Protein AF-A0A496P8C3-F1 (afdb_monomer_lite)

Foldseek 3Di:
DDDDDDDDPDDPPDDDPPDDDDPVVVVVVVVVVLLVDDLVVCCVVVVHDPVCSVVVSVVD

Secondary structure (DSSP, 8-state):
-----PPPS-----S---S--SSHHHHHHHHHHHHHS-HHHHHHHHT--HHHHHHHHHH-

Radius of gyration: 14.0 Å; chains: 1; bounding box: 40×24×27 Å

Sequence (60 aa):
MKLIISPSKTKDIKGTPSAPKFAPHMTEQIIQHMQSLPKETIGKALKIKDTVLDEVYAFY

pLDDT: mean 79.8, std 14.0, range [45.44, 95.31]

Structure (mmCIF, N/CA/C/O backbone):
data_AF-A0A496P8C3-F1
#
_entry.id 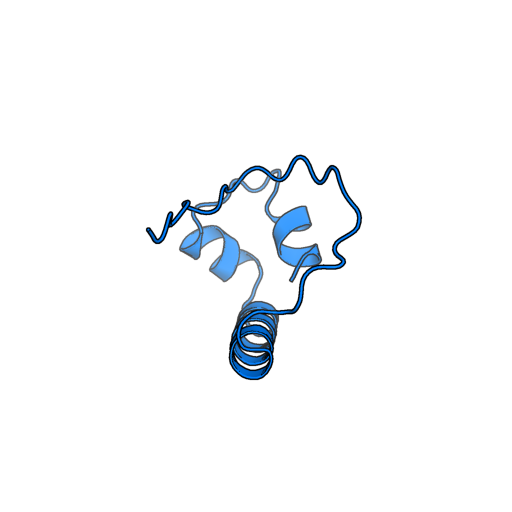  AF-A0A496P8C3-F1
#
loop_
_atom_site.group_PDB
_atom_site.id
_atom_site.type_symbol
_atom_site.label_atom_id
_atom_site.label_alt_id
_atom_site.label_comp_id
_atom_site.label_asym_id
_atom_site.label_entity_id
_atom_site.label_seq_id
_atom_site.pdbx_PDB_ins_code
_atom_site.Cartn_x
_atom_site.Cartn_y
_atom_site.Cartn_z
_atom_site.occupancy
_atom_site.B_iso_or_equiv
_atom_site.auth_seq_id
_atom_site.auth_comp_id
_atom_site.auth_asym_id
_atom_site.auth_atom_id
_atom_site.pdbx_PDB_model_num
ATOM 1 N N . MET A 1 1 ? 28.668 -16.510 -4.354 1.00 61.56 1 MET A N 1
ATOM 2 C CA . MET A 1 1 ? 27.797 -16.558 -3.153 1.00 61.56 1 MET A CA 1
ATOM 3 C C . MET A 1 1 ? 26.551 -15.728 -3.418 1.00 61.56 1 MET A C 1
ATOM 5 O O . MET A 1 1 ? 26.681 -14.676 -4.031 1.00 61.56 1 MET A O 1
ATOM 9 N N . LYS A 1 2 ? 25.366 -16.188 -2.996 1.00 77.19 2 LYS A N 1
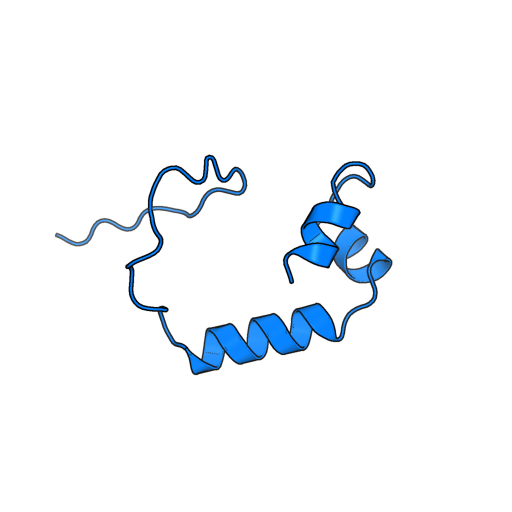ATOM 10 C CA . LYS A 1 2 ? 24.107 -15.433 -3.107 1.00 77.19 2 LYS A CA 1
ATOM 11 C C . LYS A 1 2 ? 23.682 -14.998 -1.707 1.00 77.19 2 LYS A C 1
ATOM 13 O O . LYS A 1 2 ? 23.434 -15.852 -0.863 1.00 77.19 2 LYS A O 1
ATOM 18 N N . LEU A 1 3 ? 23.628 -13.691 -1.468 1.00 72.50 3 LEU A N 1
ATOM 19 C CA . LEU A 1 3 ? 23.102 -13.118 -0.231 1.00 72.50 3 LEU A CA 1
ATOM 20 C C . LEU A 1 3 ? 21.633 -12.761 -0.457 1.00 72.50 3 LEU A C 1
ATOM 22 O O . LEU A 1 3 ? 21.311 -12.040 -1.399 1.00 72.50 3 LEU A O 1
ATOM 26 N N . ILE A 1 4 ? 20.748 -13.307 0.374 1.00 80.62 4 ILE A N 1
ATOM 27 C CA . ILE A 1 4 ? 19.312 -13.022 0.346 1.00 80.62 4 ILE A CA 1
ATOM 28 C C . ILE A 1 4 ? 19.001 -12.222 1.604 1.00 80.62 4 ILE A C 1
ATOM 30 O O . ILE A 1 4 ? 19.292 -12.675 2.708 1.00 80.62 4 ILE A O 1
ATOM 34 N N . ILE A 1 5 ? 18.440 -11.029 1.427 1.00 78.69 5 ILE A N 1
ATOM 35 C CA . ILE A 1 5 ? 18.110 -10.114 2.520 1.00 78.69 5 ILE A CA 1
ATOM 36 C C . ILE A 1 5 ? 16.592 -9.981 2.585 1.00 78.69 5 ILE A C 1
ATOM 38 O O . ILE A 1 5 ? 15.935 -9.800 1.559 1.00 78.69 5 ILE A O 1
ATOM 42 N N . SER A 1 6 ? 16.037 -10.076 3.791 1.00 80.38 6 SER A N 1
ATOM 43 C CA . SER A 1 6 ? 14.605 -9.896 4.017 1.00 80.38 6 SER A CA 1
ATOM 44 C C . SER A 1 6 ? 14.197 -8.431 3.820 1.00 80.38 6 SER A C 1
ATOM 46 O O . SER A 1 6 ? 14.905 -7.537 4.289 1.00 80.38 6 SER A O 1
ATOM 48 N N . PRO A 1 7 ? 13.050 -8.155 3.177 1.00 80.00 7 PRO A N 1
ATOM 49 C CA . PRO A 1 7 ? 12.510 -6.803 3.120 1.00 80.00 7 PRO A CA 1
ATOM 50 C C . PRO A 1 7 ? 12.065 -6.323 4.511 1.00 80.00 7 PRO A C 1
ATOM 52 O O . PRO A 1 7 ? 11.691 -7.118 5.375 1.00 80.00 7 PRO A O 1
ATOM 55 N N . SER A 1 8 ? 12.079 -5.003 4.711 1.00 76.75 8 SER A N 1
ATOM 56 C CA . SER A 1 8 ? 11.604 -4.340 5.932 1.00 76.75 8 SER A CA 1
ATOM 57 C C . SER A 1 8 ? 10.224 -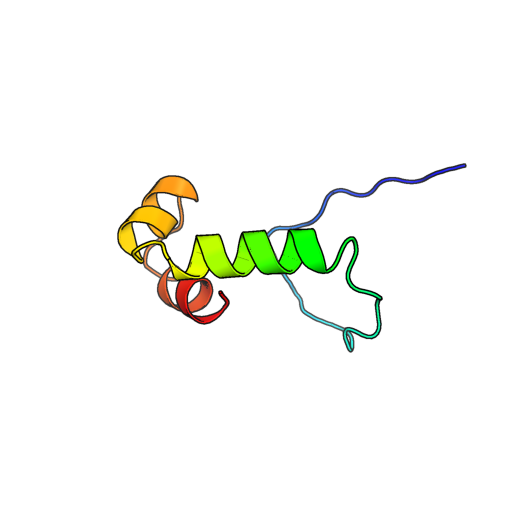3.714 5.726 1.00 76.75 8 SER A C 1
ATOM 59 O O . SER A 1 8 ? 9.887 -3.277 4.626 1.00 76.75 8 SER A O 1
ATOM 61 N N . LYS A 1 9 ? 9.441 -3.637 6.809 1.00 71.50 9 LYS A N 1
ATOM 62 C CA . LYS A 1 9 ? 8.174 -2.887 6.850 1.00 71.50 9 LYS A CA 1
ATOM 63 C C . LYS A 1 9 ? 8.413 -1.375 6.869 1.00 71.50 9 LYS A C 1
ATOM 65 O O . LYS A 1 9 ? 7.638 -0.625 6.291 1.00 71.50 9 LYS A O 1
ATOM 70 N N . THR A 1 10 ? 9.479 -0.938 7.537 1.00 66.75 10 THR A N 1
ATOM 71 C CA . THR A 1 10 ? 9.843 0.475 7.647 1.00 66.75 10 THR A CA 1
ATOM 72 C C . THR A 1 10 ? 10.609 0.877 6.400 1.00 66.75 10 THR A C 1
ATOM 74 O O . THR A 1 10 ? 11.699 0.356 6.147 1.00 66.75 10 THR A O 1
ATOM 77 N N . LYS A 1 11 ? 10.049 1.804 5.626 1.00 61.50 11 LYS A N 1
ATOM 78 C CA . LYS A 1 11 ? 10.771 2.455 4.542 1.00 61.50 11 LYS A CA 1
ATOM 79 C C . LYS A 1 11 ? 11.240 3.833 5.004 1.00 61.50 11 LYS A C 1
ATOM 81 O O . LYS A 1 11 ? 10.523 4.809 4.833 1.00 61.50 11 LYS A O 1
ATOM 86 N N . ASP A 1 12 ? 12.470 3.935 5.496 1.00 55.16 12 ASP A N 1
ATOM 87 C CA . ASP A 1 12 ? 13.222 5.168 5.258 1.00 55.16 12 ASP A CA 1
ATOM 88 C C . ASP A 1 12 ? 13.566 5.156 3.765 1.00 55.16 12 ASP A C 1
ATOM 90 O O . ASP A 1 12 ? 14.563 4.558 3.354 1.00 55.16 12 ASP A O 1
ATOM 94 N N . ILE A 1 13 ? 12.683 5.705 2.922 1.00 51.84 13 ILE A N 1
ATOM 95 C CA . ILE A 1 13 ? 12.921 5.799 1.474 1.00 51.84 13 ILE A CA 1
ATOM 96 C C . ILE A 1 13 ? 14.042 6.821 1.263 1.00 51.84 13 ILE A C 1
ATOM 98 O O . ILE A 1 13 ? 13.801 7.993 0.988 1.00 51.84 13 ILE A O 1
ATOM 102 N N . LYS A 1 14 ? 15.291 6.389 1.425 1.00 45.44 14 LYS A N 1
ATOM 103 C CA . LYS A 1 14 ? 16.474 7.143 1.017 1.00 45.44 14 LYS A CA 1
ATOM 104 C C . LYS A 1 14 ? 17.015 6.507 -0.256 1.00 45.44 14 LYS A C 1
ATOM 106 O O . LYS A 1 14 ? 17.615 5.438 -0.216 1.00 45.44 14 LYS A O 1
ATOM 111 N N . GLY A 1 15 ? 16.769 7.172 -1.381 1.00 48.22 15 GLY A N 1
ATOM 112 C CA . GLY A 1 15 ? 17.249 6.768 -2.701 1.00 48.22 15 GLY A CA 1
ATOM 113 C C . GLY A 1 15 ? 16.165 6.849 -3.772 1.00 48.22 15 GLY A C 1
ATOM 114 O O . GLY A 1 15 ? 14.987 6.611 -3.514 1.00 48.22 15 GLY A O 1
ATOM 115 N N . THR A 1 16 ? 16.568 7.193 -4.990 1.00 50.50 16 THR A N 1
ATOM 116 C CA . THR A 1 16 ? 15.721 7.115 -6.182 1.00 50.50 16 THR A CA 1
ATOM 117 C C . THR A 1 16 ? 15.515 5.643 -6.559 1.00 50.50 1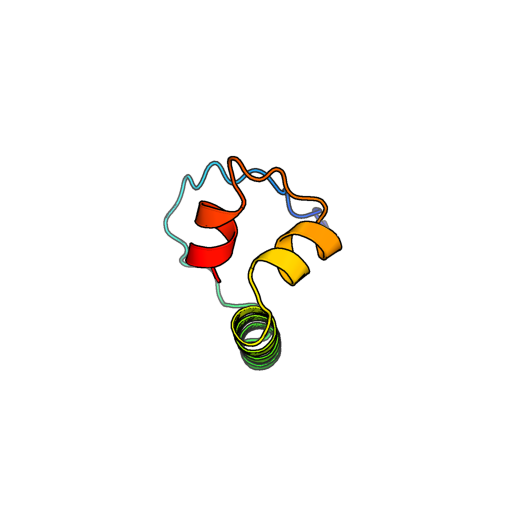6 THR A C 1
ATOM 119 O O . THR A 1 16 ? 16.499 4.914 -6.697 1.00 50.50 16 THR A O 1
ATOM 122 N N . PRO A 1 17 ? 14.269 5.163 -6.733 1.00 53.50 17 PRO A N 1
ATOM 123 C CA . PRO A 1 17 ? 13.997 3.782 -7.114 1.00 53.50 17 PRO A CA 1
ATOM 124 C C . PRO A 1 17 ? 14.324 3.581 -8.601 1.00 53.50 17 PRO A C 1
ATOM 126 O O . PRO A 1 17 ? 13.445 3.598 -9.454 1.00 53.50 17 PRO A O 1
ATOM 129 N N . SER A 1 18 ? 15.608 3.414 -8.919 1.00 57.09 18 SER A N 1
ATOM 130 C CA . SER A 1 18 ? 16.100 3.056 -10.259 1.00 57.09 18 SER A CA 1
ATOM 131 C C . SER A 1 18 ? 16.194 1.541 -10.477 1.00 57.09 18 SER A C 1
ATOM 133 O O . SER A 1 18 ? 16.603 1.089 -11.545 1.00 57.09 18 SER A O 1
ATOM 135 N N . ALA A 1 19 ? 15.832 0.741 -9.468 1.00 59.31 19 ALA A N 1
ATOM 136 C CA . ALA A 1 19 ? 15.925 -0.709 -9.536 1.00 59.31 19 ALA A CA 1
ATOM 137 C C . ALA A 1 19 ? 14.812 -1.312 -10.421 1.00 59.31 19 ALA A C 1
ATOM 139 O O . ALA A 1 19 ? 13.660 -0.875 -10.346 1.00 59.31 19 ALA A O 1
ATOM 140 N N . PRO A 1 20 ? 15.121 -2.343 -11.231 1.00 57.28 20 PRO A N 1
ATOM 141 C CA . PRO A 1 20 ? 14.127 -3.035 -12.042 1.00 57.28 20 PRO A CA 1
ATOM 142 C C . PRO A 1 20 ? 13.054 -3.685 -11.160 1.00 57.28 20 PRO A C 1
ATOM 144 O O . PRO A 1 20 ? 13.359 -4.294 -10.131 1.00 57.28 20 PRO A O 1
ATOM 147 N N . LYS A 1 21 ? 11.785 -3.587 -11.579 1.00 61.44 21 LYS A N 1
ATOM 148 C CA . LYS A 1 21 ? 10.682 -4.323 -10.949 1.00 61.44 21 LYS A CA 1
ATOM 149 C C . LYS A 1 21 ? 10.954 -5.819 -11.098 1.00 61.44 21 LYS A C 1
ATOM 151 O O . LYS A 1 21 ? 10.993 -6.339 -12.213 1.00 61.44 21 LYS A O 1
ATOM 156 N N . PHE A 1 22 ? 11.148 -6.514 -9.982 1.00 67.19 22 PHE A N 1
ATOM 157 C CA . PHE A 1 22 ? 11.250 -7.968 -9.993 1.00 67.19 22 PHE A CA 1
ATOM 158 C C . PHE A 1 22 ? 9.877 -8.542 -10.369 1.00 67.19 22 PHE A C 1
ATOM 160 O O . PHE A 1 22 ? 8.901 -8.275 -9.677 1.00 67.19 22 PHE A O 1
ATOM 167 N N . ALA A 1 23 ? 9.793 -9.284 -11.478 1.00 74.06 23 ALA A N 1
ATOM 168 C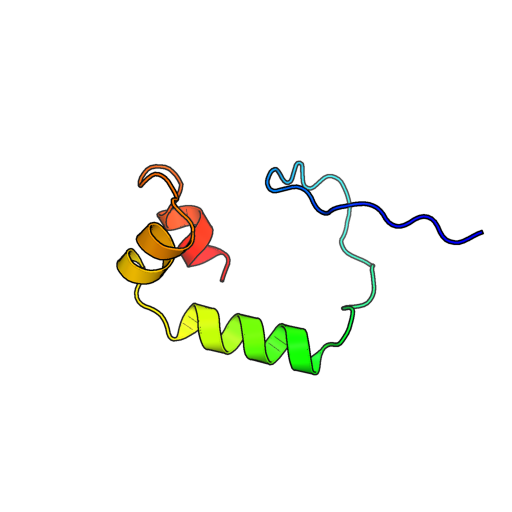 CA . ALA A 1 23 ? 8.550 -9.872 -11.996 1.00 74.06 23 ALA A CA 1
ATOM 169 C C . ALA A 1 23 ? 7.387 -8.849 -12.142 1.00 74.06 23 ALA A C 1
ATOM 171 O O . ALA A 1 23 ? 6.462 -8.835 -11.323 1.00 74.06 23 ALA A O 1
ATOM 172 N N . PRO A 1 24 ? 7.399 -7.997 -13.189 1.00 80.56 24 PRO A N 1
ATOM 173 C CA . PRO A 1 24 ? 6.435 -6.903 -13.355 1.00 80.56 24 PRO A CA 1
ATOM 174 C C . PRO A 1 24 ? 4.975 -7.374 -13.366 1.00 80.56 24 PRO A C 1
ATOM 176 O O . PRO A 1 24 ? 4.165 -6.820 -12.632 1.00 80.56 24 PRO A O 1
ATOM 179 N N . HIS A 1 25 ? 4.661 -8.456 -14.085 1.00 84.44 25 HIS A N 1
ATOM 180 C CA . HIS A 1 25 ? 3.305 -9.016 -14.129 1.00 84.44 25 HIS A CA 1
ATOM 181 C C . HIS A 1 25 ? 2.798 -9.485 -12.761 1.00 84.44 25 HIS A C 1
ATOM 183 O O . HIS A 1 25 ? 1.639 -9.276 -12.420 1.00 84.44 25 HIS A O 1
ATOM 189 N N . MET A 1 26 ? 3.667 -10.102 -11.955 1.00 83.00 26 MET A N 1
ATOM 190 C CA . MET A 1 26 ? 3.301 -10.538 -10.607 1.00 83.00 26 MET A CA 1
ATOM 191 C C . MET A 1 26 ? 3.078 -9.328 -9.695 1.00 83.00 26 MET A C 1
ATOM 193 O O . MET A 1 26 ? 2.115 -9.295 -8.936 1.00 83.00 26 MET A O 1
ATOM 197 N N . THR A 1 27 ? 3.934 -8.309 -9.814 1.00 85.12 27 THR A N 1
ATOM 198 C CA . THR A 1 27 ? 3.780 -7.044 -9.082 1.00 85.12 27 THR A CA 1
ATOM 199 C C . THR A 1 27 ? 2.456 -6.357 -9.433 1.00 85.12 27 THR A C 1
ATOM 201 O O . THR A 1 27 ? 1.746 -5.914 -8.536 1.00 85.12 27 THR A O 1
ATOM 204 N N . GLU A 1 28 ? 2.089 -6.302 -10.714 1.00 87.44 28 GLU A N 1
ATOM 205 C CA . GLU A 1 28 ? 0.822 -5.721 -11.179 1.00 87.44 28 GLU A CA 1
ATOM 206 C C . GLU A 1 28 ? -0.398 -6.478 -10.651 1.00 87.44 28 GLU A C 1
ATOM 208 O O . GLU A 1 28 ? -1.324 -5.845 -10.152 1.00 87.44 28 GLU A O 1
ATOM 213 N N . GLN A 1 29 ? -0.382 -7.815 -10.679 1.00 90.69 29 GLN A N 1
ATOM 214 C CA . GLN A 1 29 ? -1.470 -8.626 -10.119 1.00 90.69 29 GLN A CA 1
ATOM 215 C C . GLN A 1 29 ? -1.650 -8.392 -8.615 1.00 90.69 29 GLN A C 1
ATOM 217 O O . GLN A 1 29 ? -2.779 -8.296 -8.138 1.00 90.69 29 GLN A O 1
ATOM 222 N N . ILE A 1 30 ? -0.547 -8.263 -7.867 1.00 88.50 30 ILE A N 1
ATOM 22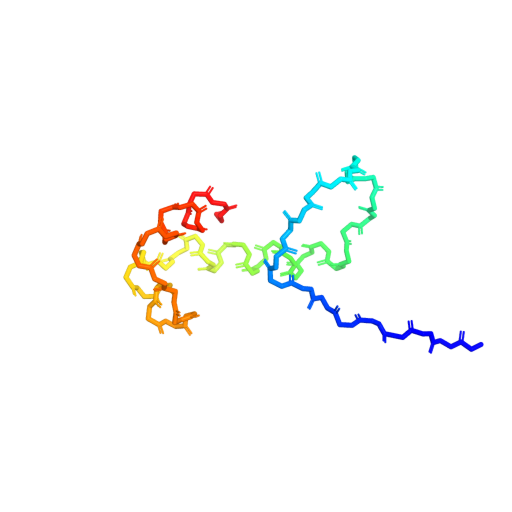3 C CA . ILE A 1 30 ? -0.596 -7.954 -6.432 1.00 88.50 30 ILE A CA 1
ATOM 224 C C . ILE A 1 30 ? -1.211 -6.569 -6.210 1.00 88.50 30 ILE A C 1
ATOM 226 O O . ILE A 1 30 ? -2.094 -6.437 -5.367 1.00 88.50 30 ILE A O 1
ATOM 230 N N . ILE A 1 31 ? -0.785 -5.555 -6.970 1.00 88.56 31 ILE A N 1
ATOM 231 C CA . ILE A 1 31 ? -1.329 -4.192 -6.857 1.00 88.56 31 ILE A CA 1
ATOM 232 C C . ILE A 1 31 ? -2.829 -4.186 -7.172 1.00 88.56 31 ILE A C 1
ATOM 234 O O . ILE A 1 31 ? -3.612 -3.692 -6.368 1.00 88.56 31 ILE A O 1
ATOM 238 N N . GLN A 1 32 ? -3.246 -4.799 -8.282 1.00 92.19 32 GLN A N 1
ATOM 239 C CA . GLN A 1 32 ? -4.661 -4.888 -8.663 1.00 92.19 32 GLN A CA 1
ATOM 240 C C . GLN A 1 32 ? -5.500 -5.593 -7.598 1.00 92.19 32 GLN A C 1
ATOM 242 O O . GLN A 1 32 ? -6.600 -5.148 -7.272 1.00 92.19 32 GLN A O 1
ATOM 247 N N . HIS A 1 33 ? -4.978 -6.680 -7.026 1.00 93.12 33 HIS A N 1
ATOM 248 C CA . HIS A 1 33 ? -5.661 -7.369 -5.944 1.00 93.12 33 HIS A CA 1
ATOM 249 C C . HIS A 1 33 ? -5.802 -6.467 -4.715 1.00 93.12 33 HIS A C 1
ATOM 251 O O . HIS A 1 33 ? -6.906 -6.339 -4.193 1.00 93.12 33 HIS A O 1
ATOM 257 N N . MET A 1 34 ? -4.730 -5.792 -4.295 1.00 91.44 34 MET A N 1
ATOM 258 C CA . MET A 1 34 ? -4.769 -4.871 -3.155 1.00 91.44 34 MET A CA 1
ATOM 259 C C . MET A 1 34 ? -5.778 -3.735 -3.370 1.00 91.44 34 MET A C 1
ATOM 261 O O . MET A 1 34 ? -6.578 -3.476 -2.478 1.00 91.44 34 MET A O 1
ATOM 265 N N . GLN A 1 35 ? -5.820 -3.138 -4.564 1.00 90.38 35 GLN A N 1
ATOM 266 C CA . GLN A 1 35 ? -6.778 -2.083 -4.926 1.00 90.38 35 GLN A CA 1
ATOM 267 C C . GLN A 1 35 ? -8.238 -2.562 -4.977 1.00 90.38 35 GLN A C 1
ATOM 269 O O . GLN A 1 35 ? -9.158 -1.760 -4.836 1.00 90.38 35 GLN A O 1
ATOM 274 N N . SER A 1 36 ? -8.472 -3.863 -5.177 1.00 95.31 36 SER A N 1
ATOM 275 C CA . SER A 1 36 ? -9.823 -4.444 -5.161 1.00 95.31 36 SER A CA 1
ATOM 276 C C . SER A 1 36 ? -10.382 -4.665 -3.750 1.00 95.31 36 SER A C 1
ATOM 278 O O . SER A 1 36 ? -11.580 -4.911 -3.594 1.00 95.31 36 SER A O 1
ATOM 280 N N . LEU A 1 37 ? -9.533 -4.609 -2.718 1.00 94.12 37 LEU A N 1
ATOM 281 C CA . LEU A 1 37 ? -9.924 -4.887 -1.339 1.00 94.12 37 LEU A CA 1
ATOM 282 C C . LEU A 1 37 ? -10.374 -3.610 -0.617 1.00 94.12 37 LEU A C 1
ATOM 284 O O . LEU A 1 37 ? -9.731 -2.568 -0.736 1.00 94.12 37 LEU A O 1
ATOM 288 N N . PRO A 1 38 ? -11.424 -3.676 0.220 1.00 94.06 38 PRO A N 1
ATOM 289 C CA . PRO A 1 38 ? -11.804 -2.540 1.042 1.00 94.06 38 PRO A CA 1
ATOM 290 C C . PRO A 1 38 ? -10.768 -2.296 2.147 1.00 94.06 38 PRO A C 1
ATOM 292 O O . PRO A 1 38 ? -10.179 -3.235 2.695 1.00 94.06 38 PRO A O 1
ATOM 295 N N . LYS A 1 39 ? -10.601 -1.025 2.531 1.00 91.69 39 LYS A N 1
ATOM 296 C CA . LYS A 1 39 ? -9.643 -0.560 3.551 1.00 91.69 39 LYS A CA 1
ATOM 297 C C . LYS A 1 39 ? -9.673 -1.396 4.838 1.00 91.69 39 LYS A C 1
ATOM 299 O O . LYS A 1 39 ? -8.627 -1.795 5.344 1.00 91.69 39 LYS A O 1
ATOM 304 N N . GLU A 1 40 ? -10.863 -1.721 5.339 1.00 92.75 40 GLU A N 1
ATOM 305 C CA . GLU A 1 40 ? -11.038 -2.532 6.553 1.00 92.75 40 GLU A CA 1
ATOM 306 C C . GLU A 1 40 ? -10.481 -3.957 6.406 1.00 92.75 40 GLU A C 1
ATOM 308 O O . GLU A 1 40 ? -9.885 -4.504 7.337 1.00 92.75 40 GLU A O 1
ATOM 313 N N . THR A 1 41 ? -10.623 -4.553 5.217 1.00 93.94 41 THR A N 1
ATOM 314 C CA . THR A 1 41 ? -10.082 -5.888 4.926 1.00 93.94 41 THR A CA 1
ATOM 315 C C . THR A 1 41 ? -8.560 -5.859 4.908 1.00 93.94 41 THR A C 1
ATOM 317 O O . THR A 1 41 ? -7.931 -6.740 5.496 1.00 93.94 41 THR A O 1
ATOM 320 N N . ILE A 1 42 ? -7.965 -4.818 4.322 1.00 91.69 42 ILE A N 1
ATOM 321 C CA . ILE A 1 42 ? -6.510 -4.615 4.335 1.00 91.69 42 ILE A CA 1
ATOM 322 C C . ILE A 1 42 ? -6.009 -4.435 5.773 1.00 91.69 42 ILE A C 1
ATOM 324 O O . ILE A 1 42 ? -5.064 -5.113 6.183 1.00 91.69 42 ILE A O 1
ATOM 328 N N . GLY A 1 43 ? -6.670 -3.590 6.569 1.00 91.19 43 GLY A N 1
ATOM 329 C CA . GLY A 1 43 ? -6.298 -3.344 7.965 1.00 91.19 43 GLY A CA 1
ATOM 330 C C . GLY A 1 43 ? -6.320 -4.614 8.812 1.00 91.19 43 GLY A C 1
ATOM 331 O O . GLY A 1 43 ? -5.351 -4.914 9.517 1.00 91.19 43 GLY A O 1
ATOM 332 N N . LYS A 1 44 ? -7.377 -5.422 8.670 1.00 93.31 44 LYS A N 1
ATOM 333 C CA . LYS A 1 44 ? -7.516 -6.700 9.378 1.00 93.31 44 LYS A CA 1
ATOM 334 C C . LYS A 1 44 ? -6.492 -7.738 8.917 1.00 93.31 44 LYS A C 1
ATOM 336 O O . LYS A 1 44 ? -5.878 -8.393 9.760 1.00 93.31 44 LYS A O 1
ATOM 341 N N . ALA A 1 45 ? -6.292 -7.886 7.606 1.00 91.50 45 ALA A N 1
ATOM 342 C CA . ALA A 1 45 ? -5.374 -8.874 7.040 1.00 91.50 45 ALA A CA 1
ATOM 343 C C . ALA A 1 45 ? -3.913 -8.577 7.404 1.00 91.50 45 ALA A C 1
ATOM 345 O O . ALA A 1 45 ? -3.164 -9.482 7.777 1.00 91.50 45 ALA A O 1
ATOM 346 N N . LEU A 1 46 ? -3.520 -7.302 7.349 1.00 89.44 46 LEU A N 1
ATOM 347 C CA . LEU A 1 46 ? -2.151 -6.867 7.621 1.00 89.44 46 LEU A CA 1
ATOM 348 C C . LEU A 1 46 ? -1.899 -6.524 9.098 1.00 89.44 46 LEU A C 1
ATOM 350 O O . LEU A 1 46 ? -0.757 -6.244 9.469 1.00 89.44 46 LEU A O 1
ATOM 354 N N . LYS A 1 47 ? -2.937 -6.576 9.948 1.00 91.75 47 LYS A N 1
ATOM 355 C CA . LYS A 1 47 ? -2.897 -6.190 11.371 1.00 91.75 47 LYS A CA 1
ATOM 356 C C . LYS A 1 47 ? -2.305 -4.788 11.563 1.00 91.75 47 LYS A C 1
ATOM 358 O O . LYS A 1 47 ? -1.417 -4.577 12.393 1.00 91.75 47 LYS A O 1
ATOM 363 N N . ILE A 1 48 ? -2.772 -3.850 10.745 1.00 87.62 48 ILE A N 1
ATOM 364 C CA . ILE A 1 48 ? -2.299 -2.465 10.720 1.00 87.62 48 ILE A CA 1
ATOM 365 C C . ILE A 1 48 ? -3.136 -1.620 11.677 1.00 87.62 48 ILE A C 1
ATOM 367 O O . ILE A 1 48 ? -4.343 -1.805 11.787 1.00 87.62 48 ILE A O 1
ATOM 371 N N . LYS A 1 49 ? -2.478 -0.699 12.386 1.00 88.81 49 LYS A N 1
ATOM 372 C CA . LYS A 1 49 ? -3.156 0.281 13.239 1.00 88.81 49 LYS A CA 1
ATOM 373 C C . LYS A 1 49 ? -3.882 1.306 12.375 1.00 88.81 49 LYS A C 1
ATOM 375 O O . LYS A 1 49 ? -3.312 1.768 11.389 1.00 88.81 49 LYS A O 1
ATOM 380 N N . ASP A 1 50 ? -5.052 1.753 12.815 1.00 87.94 50 ASP A N 1
ATOM 381 C CA . ASP A 1 50 ? -5.848 2.750 12.086 1.00 87.94 50 ASP A CA 1
ATOM 382 C C . ASP A 1 50 ? -5.064 4.032 11.776 1.00 87.94 50 ASP A C 1
ATOM 384 O O . ASP A 1 50 ? -5.214 4.598 10.700 1.00 87.94 50 ASP A O 1
ATOM 388 N N . THR A 1 51 ? -4.134 4.420 12.658 1.00 88.50 51 THR A N 1
ATOM 389 C CA . THR A 1 51 ? -3.278 5.608 12.503 1.00 88.50 51 THR A CA 1
ATOM 390 C C . THR A 1 51 ? -2.419 5.618 11.239 1.00 88.50 51 THR A C 1
ATOM 392 O O . THR A 1 51 ? -2.006 6.688 10.820 1.00 88.50 51 THR A O 1
ATOM 395 N N . VAL A 1 52 ? -2.101 4.451 10.666 1.00 87.69 52 VAL A N 1
ATOM 396 C CA . VAL A 1 52 ? -1.298 4.335 9.429 1.00 87.69 52 VAL A CA 1
ATOM 397 C C . VAL A 1 52 ? -2.040 3.577 8.323 1.00 87.69 52 VAL A C 1
ATOM 399 O O . VAL A 1 52 ? -1.487 3.327 7.255 1.00 87.69 52 VAL A O 1
ATOM 402 N N . LEU A 1 53 ? -3.296 3.187 8.564 1.00 87.75 53 LEU A N 1
ATOM 403 C CA . LEU A 1 53 ? -4.087 2.428 7.600 1.00 87.75 53 LEU A CA 1
ATOM 404 C C . LEU A 1 53 ? -4.441 3.273 6.373 1.00 87.75 53 LEU A C 1
ATOM 406 O O . LEU A 1 53 ? -4.450 2.748 5.264 1.00 87.75 53 LEU A O 1
ATOM 410 N N . ASP A 1 54 ? -4.696 4.569 6.561 1.00 88.19 54 ASP A N 1
ATOM 411 C CA . ASP A 1 54 ? -4.932 5.511 5.461 1.00 88.19 54 ASP A CA 1
ATOM 412 C C . ASP A 1 54 ? -3.723 5.643 4.536 1.00 88.19 54 ASP A C 1
ATOM 414 O O . ASP A 1 54 ? -3.867 5.551 3.321 1.00 88.19 54 ASP A O 1
ATOM 418 N N . GLU A 1 55 ? -2.522 5.782 5.098 1.00 86.56 55 GLU A N 1
ATOM 419 C CA . GLU A 1 55 ? -1.285 5.883 4.317 1.00 86.56 55 GLU A CA 1
ATOM 420 C C . GLU A 1 55 ? -1.016 4.606 3.517 1.00 86.56 55 GLU A C 1
ATOM 422 O O . GLU A 1 55 ? -0.604 4.658 2.360 1.00 86.56 55 GLU A O 1
ATOM 427 N N . VAL A 1 56 ? -1.286 3.445 4.120 1.00 85.81 56 VAL A N 1
ATOM 428 C CA . VAL A 1 56 ? -1.109 2.145 3.463 1.00 85.81 56 VAL A CA 1
ATOM 429 C C . VAL A 1 56 ? -2.154 1.934 2.374 1.00 85.81 56 VAL A C 1
ATOM 431 O O . VAL A 1 56 ? -1.812 1.420 1.315 1.00 85.81 56 VAL A O 1
ATOM 434 N N . TYR A 1 57 ? -3.401 2.343 2.606 1.00 88.12 57 TYR A N 1
ATOM 435 C CA . TYR A 1 57 ? -4.450 2.269 1.594 1.00 88.12 57 TYR A CA 1
ATOM 436 C C . TYR A 1 57 ? -4.177 3.216 0.422 1.00 88.12 57 TYR A C 1
ATOM 438 O O . TYR A 1 57 ? -4.384 2.827 -0.713 1.00 88.12 57 TYR A O 1
ATOM 446 N N . ALA A 1 58 ? -3.659 4.421 0.677 1.00 87.56 58 ALA A N 1
ATOM 447 C CA . ALA A 1 58 ? -3.277 5.369 -0.372 1.00 87.56 58 ALA A CA 1
ATOM 448 C C . ALA A 1 58 ? -2.009 4.956 -1.145 1.00 87.56 58 ALA A C 1
ATOM 450 O O . ALA A 1 58 ? -1.782 5.434 -2.256 1.00 87.56 58 ALA A O 1
ATOM 451 N N . PHE A 1 59 ? -1.155 4.117 -0.551 1.00 85.00 59 PHE A N 1
ATOM 452 C CA . PHE A 1 59 ? 0.053 3.607 -1.200 1.00 85.00 59 PHE A CA 1
ATOM 453 C C . PHE A 1 59 ? -0.246 2.566 -2.288 1.00 85.00 59 PHE A C 1
ATOM 455 O O . PHE A 1 59 ? 0.507 2.490 -3.263 1.00 85.00 59 PHE A O 1
ATOM 462 N N . TYR A 1 60 ? -1.283 1.746 -2.091 1.00 83.88 60 TYR A N 1
ATOM 463 C CA . TYR A 1 60 ? -1.693 0.699 -3.029 1.00 83.88 60 TYR A CA 1
ATOM 464 C C . TYR A 1 60 ? -2.742 1.215 -4.004 1.00 83.88 60 TYR A C 1
ATOM 466 O O . TYR A 1 60 ? -2.575 0.912 -5.206 1.00 83.88 60 TYR A O 1
#